Protein AF-A0AA95GHD8-F1 (afdb_monomer_lite)

pLDDT: mean 91.33, std 7.48, range [70.06, 97.81]

Sequence (72 aa):
MCQKPADDAHHIIGYGYGGIGVKAHDLFSILLCRGHHSELHHDPKAWELKHGSQLALLFSFLDESLGLGVLS

Radius of gyration: 12.38 Å; chains: 1; bounding box: 32×19×34 Å

Secondary structure (DSSP, 8-state):
--SS---EEEE--SSSS-BTTBPPPTTSEEEE-HHHHHHHHH-HHHHHHHH--HHHHHHHHHHHHHHTTTT-

Structure (mmCIF, N/CA/C/O backbone):
data_AF-A0AA95GHD8-F1
#
_entry.id   AF-A0AA95GHD8-F1
#
loop_
_atom_site.group_PDB
_atom_site.id
_atom_site.type_symbol
_atom_site.label_atom_id
_atom_site.label_alt_id
_atom_site.label_comp_id
_atom_site.label_asym_id
_atom_site.label_entity_id
_atom_site.label_se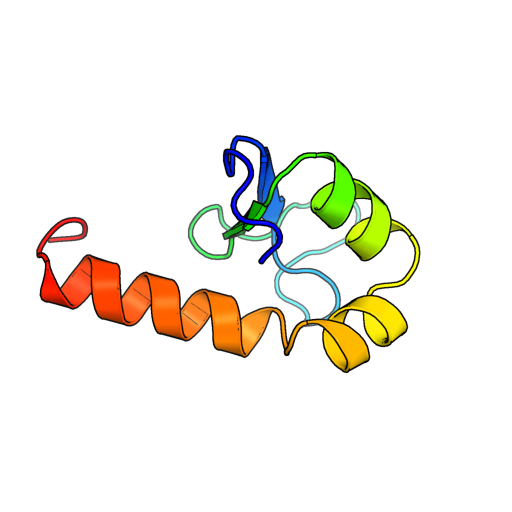q_id
_atom_site.pdbx_PDB_ins_code
_atom_site.Cartn_x
_atom_site.Cartn_y
_atom_site.Cartn_z
_atom_site.occupancy
_atom_site.B_iso_or_equiv
_atom_site.auth_seq_id
_atom_site.auth_comp_id
_atom_site.auth_asym_id
_atom_site.auth_atom_id
_atom_site.pdbx_PDB_model_num
ATOM 1 N N . MET A 1 1 ? -9.812 -3.504 -5.654 1.00 76.44 1 MET A N 1
ATOM 2 C CA . MET A 1 1 ? -9.187 -4.827 -5.405 1.00 76.44 1 MET A CA 1
ATOM 3 C C . MET A 1 1 ? -10.037 -5.965 -5.952 1.00 76.44 1 MET A C 1
ATOM 5 O O . MET A 1 1 ? -11.242 -5.805 -6.058 1.00 76.44 1 MET A O 1
ATOM 9 N N . CYS A 1 2 ? -9.434 -7.121 -6.256 1.00 86.56 2 CYS A N 1
ATOM 10 C CA . CYS A 1 2 ? -10.122 -8.297 -6.831 1.00 86.56 2 CYS A CA 1
ATOM 11 C C . CYS A 1 2 ? -11.033 -9.069 -5.859 1.00 86.56 2 CYS A C 1
ATOM 13 O O . CYS A 1 2 ? -11.437 -10.178 -6.189 1.00 86.56 2 CYS A O 1
ATOM 15 N N . GLN A 1 3 ? -11.311 -8.529 -4.666 1.00 84.38 3 GLN A N 1
ATOM 16 C CA . GLN A 1 3 ? -12.166 -9.139 -3.633 1.00 84.38 3 GLN A CA 1
ATOM 17 C C . GLN A 1 3 ? -11.718 -10.528 -3.131 1.00 84.38 3 GLN A C 1
ATOM 19 O O . GLN A 1 3 ? -12.439 -11.188 -2.392 1.00 84.38 3 GLN A O 1
ATOM 24 N N . LYS A 1 4 ? -10.518 -10.986 -3.506 1.00 88.12 4 LYS A N 1
ATOM 25 C CA . LYS A 1 4 ? -9.879 -12.156 -2.893 1.00 88.12 4 LYS A CA 1
ATOM 26 C C . LYS A 1 4 ? -9.346 -11.789 -1.504 1.00 88.12 4 LYS A C 1
ATOM 28 O O . LYS A 1 4 ? -9.015 -10.617 -1.306 1.00 88.12 4 LYS A O 1
ATOM 33 N N . PRO A 1 5 ? -9.206 -12.771 -0.592 1.00 86.25 5 PRO A N 1
ATOM 34 C CA . PRO A 1 5 ? -8.552 -12.557 0.692 1.00 86.25 5 PRO A CA 1
ATOM 35 C C . PRO A 1 5 ? -7.221 -11.825 0.517 1.00 86.25 5 PRO A C 1
ATOM 37 O O . PRO A 1 5 ? -6.444 -12.144 -0.387 1.00 86.25 5 PRO A O 1
ATOM 40 N N . ALA A 1 6 ? -7.012 -10.811 1.348 1.00 85.88 6 ALA A N 1
ATOM 41 C CA . ALA A 1 6 ? -5.800 -10.014 1.374 1.00 85.88 6 ALA A CA 1
ATOM 42 C C . ALA A 1 6 ? -4.873 -10.582 2.457 1.00 85.88 6 ALA A C 1
ATOM 44 O O . ALA A 1 6 ? -4.805 -10.074 3.572 1.00 85.88 6 ALA A O 1
ATOM 45 N N . ASP A 1 7 ? -4.270 -11.726 2.144 1.00 86.56 7 ASP A N 1
ATOM 46 C CA . ASP A 1 7 ? -3.489 -12.568 3.053 1.00 86.56 7 ASP A CA 1
ATOM 47 C C . ASP A 1 7 ? -1.978 -12.294 2.999 1.00 86.56 7 ASP A C 1
ATOM 49 O O . ASP A 1 7 ? -1.209 -12.948 3.705 1.00 86.56 7 ASP A O 1
ATOM 53 N N . ASP A 1 8 ? -1.551 -11.333 2.178 1.00 90.88 8 ASP A N 1
ATOM 54 C CA . ASP A 1 8 ? -0.147 -11.013 1.946 1.00 90.88 8 ASP A CA 1
ATOM 55 C C . ASP A 1 8 ? 0.120 -9.527 2.228 1.00 90.88 8 ASP A C 1
ATOM 57 O O . ASP A 1 8 ? -0.365 -8.637 1.519 1.00 90.88 8 ASP A O 1
ATOM 61 N N . ALA A 1 9 ? 0.860 -9.254 3.305 1.00 93.12 9 ALA A N 1
ATOM 62 C CA . ALA A 1 9 ? 1.245 -7.901 3.684 1.00 93.12 9 ALA A CA 1
ATOM 63 C C . ALA A 1 9 ? 2.339 -7.383 2.743 1.00 93.12 9 ALA A C 1
ATOM 65 O O . ALA A 1 9 ? 3.438 -7.936 2.673 1.00 93.12 9 ALA A O 1
ATOM 66 N N . HIS A 1 10 ? 2.048 -6.285 2.053 1.00 94.38 10 HIS A N 1
ATOM 67 C CA . HIS A 1 10 ? 2.971 -5.646 1.129 1.00 94.38 10 HIS A CA 1
ATOM 68 C C . HIS A 1 10 ? 3.502 -4.337 1.706 1.00 94.38 10 HIS A C 1
ATOM 70 O O . HIS A 1 10 ? 2.743 -3.388 1.886 1.00 94.38 10 HIS A O 1
ATOM 76 N N . HIS A 1 11 ? 4.807 -4.261 1.960 1.00 94.94 11 HIS A N 1
ATOM 77 C CA . HIS A 1 11 ? 5.453 -3.019 2.386 1.00 94.94 11 HIS A CA 1
ATOM 78 C C . HIS A 1 11 ? 5.543 -2.021 1.232 1.00 94.94 11 HIS A C 1
ATOM 80 O O . HIS A 1 11 ? 5.970 -2.395 0.144 1.00 94.94 11 HIS A O 1
ATOM 86 N N . ILE A 1 12 ? 5.236 -0.749 1.497 1.00 95.31 12 ILE A N 1
ATOM 87 C CA . ILE A 1 12 ? 5.325 0.325 0.500 1.00 95.31 12 ILE A CA 1
ATOM 88 C C . ILE A 1 12 ? 6.738 0.398 -0.097 1.00 95.31 12 ILE A C 1
ATOM 90 O O . ILE A 1 12 ? 7.728 0.551 0.628 1.00 95.31 12 ILE A O 1
ATOM 94 N N . ILE A 1 13 ? 6.828 0.366 -1.428 1.00 93.44 13 ILE A N 1
ATOM 95 C CA . ILE A 1 13 ? 8.087 0.485 -2.176 1.00 93.44 13 ILE A CA 1
ATOM 96 C C . ILE A 1 13 ? 8.109 1.730 -3.065 1.00 93.44 13 ILE A C 1
ATOM 98 O O . ILE A 1 13 ? 7.077 2.220 -3.511 1.00 93.44 13 ILE A O 1
ATOM 102 N N . GLY A 1 14 ? 9.310 2.246 -3.349 1.00 91.25 14 GLY A N 1
ATOM 103 C CA . GLY A 1 14 ? 9.502 3.361 -4.288 1.00 91.25 14 GLY A CA 1
ATOM 104 C C . GLY A 1 14 ? 9.302 4.769 -3.711 1.00 91.25 14 GLY A C 1
ATOM 105 O O . GLY A 1 14 ? 9.471 5.738 -4.442 1.00 91.25 14 GLY A O 1
ATOM 106 N N . TYR A 1 15 ? 9.021 4.896 -2.409 1.00 90.50 15 TYR A N 1
ATOM 107 C CA . TYR A 1 15 ? 8.755 6.180 -1.734 1.00 90.50 15 TYR A CA 1
ATOM 108 C C . TYR A 1 15 ? 9.781 6.556 -0.650 1.00 90.50 15 TYR A C 1
ATOM 110 O O . TYR A 1 15 ? 9.530 7.422 0.178 1.00 90.50 15 TYR A O 1
ATOM 118 N N . GLY A 1 16 ? 10.944 5.900 -0.625 1.00 87.44 16 GLY A N 1
ATOM 119 C CA . GLY A 1 16 ? 12.017 6.219 0.328 1.00 87.44 16 GLY A CA 1
ATOM 120 C C . GLY A 1 16 ? 11.800 5.714 1.761 1.00 87.44 16 GLY A C 1
ATOM 121 O O . GLY A 1 16 ? 12.633 5.978 2.619 1.00 87.44 16 GLY A O 1
ATOM 122 N N . TYR A 1 17 ? 10.731 4.953 2.022 1.00 83.44 17 TYR A N 1
ATOM 123 C CA . TYR A 1 17 ? 10.475 4.327 3.329 1.00 83.44 17 TYR A CA 1
ATOM 124 C C . TYR A 1 17 ? 11.266 3.032 3.572 1.00 83.44 17 TYR A C 1
ATOM 126 O O . TYR A 1 17 ? 11.218 2.490 4.671 1.00 83.44 17 TYR A O 1
ATOM 134 N N . GLY A 1 18 ? 11.987 2.533 2.565 1.00 74.88 18 GLY A N 1
ATOM 135 C CA . GLY A 1 18 ? 12.839 1.344 2.643 1.00 74.88 18 GLY A CA 1
ATOM 136 C C . GLY A 1 18 ? 14.231 1.592 2.054 1.00 74.88 18 GLY A C 1
ATOM 137 O O . GLY A 1 18 ? 14.489 2.646 1.469 1.00 74.88 18 GLY A O 1
ATOM 138 N N . GLY A 1 19 ? 15.129 0.614 2.191 1.00 71.62 19 GLY A N 1
ATOM 139 C CA . GLY A 1 19 ? 16.516 0.697 1.720 1.00 71.62 19 GLY A CA 1
ATOM 140 C C . GLY A 1 19 ? 17.083 -0.660 1.296 1.00 71.62 19 GLY A C 1
ATOM 141 O O . GLY A 1 19 ? 16.400 -1.681 1.357 1.00 71.62 19 GLY A O 1
ATOM 142 N N . ILE A 1 20 ? 18.349 -0.693 0.864 1.00 71.25 20 ILE A N 1
ATOM 143 C CA . ILE A 1 20 ? 19.021 -1.952 0.504 1.00 71.25 20 ILE A CA 1
ATOM 144 C C . ILE A 1 20 ? 19.077 -2.853 1.743 1.00 71.25 20 ILE A C 1
ATOM 146 O O . ILE A 1 20 ? 19.738 -2.526 2.724 1.00 71.25 20 ILE A O 1
ATOM 150 N N . GLY A 1 21 ? 18.373 -3.984 1.691 1.00 70.06 21 GLY A N 1
ATOM 151 C CA . GLY A 1 21 ? 18.311 -4.952 2.788 1.00 70.06 21 GLY A CA 1
ATOM 152 C C . GLY A 1 21 ? 17.411 -4.548 3.960 1.00 70.06 21 GLY A C 1
ATOM 153 O O . GLY A 1 21 ? 17.375 -5.275 4.950 1.00 70.06 21 GLY A O 1
ATOM 154 N N . VAL A 1 22 ? 16.670 -3.436 3.862 1.00 73.06 22 VAL A N 1
ATOM 155 C CA . VAL A 1 22 ? 15.806 -2.939 4.944 1.00 73.06 22 VAL A CA 1
ATOM 156 C C . VAL A 1 22 ? 14.379 -2.761 4.438 1.00 73.06 22 VAL A C 1
ATOM 158 O O . VAL A 1 22 ? 14.138 -2.041 3.466 1.00 73.06 22 VAL A O 1
ATOM 161 N N . LYS A 1 23 ? 13.431 -3.424 5.106 1.00 74.19 23 LYS A N 1
ATOM 162 C CA . LYS A 1 23 ? 11.998 -3.268 4.839 1.00 74.19 23 LYS A CA 1
ATOM 163 C C . LYS A 1 23 ? 11.500 -1.954 5.436 1.00 74.19 23 LYS A C 1
ATOM 165 O O . LYS A 1 23 ? 12.023 -1.506 6.456 1.00 74.19 23 LYS A O 1
ATOM 170 N N . ALA A 1 24 ? 10.491 -1.357 4.806 1.00 85.9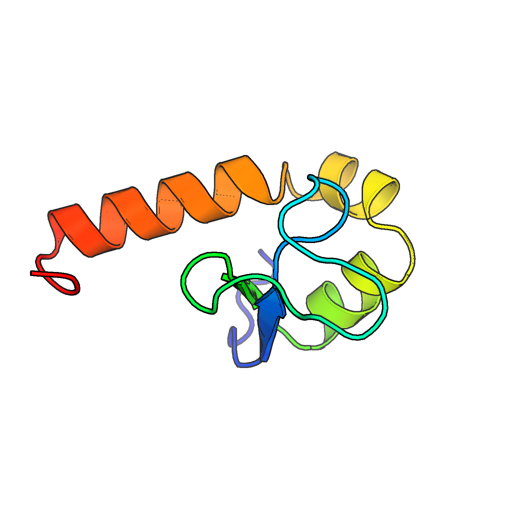4 24 ALA A N 1
ATOM 171 C CA . ALA A 1 24 ? 9.754 -0.268 5.432 1.00 85.94 24 ALA A CA 1
ATOM 172 C C . ALA A 1 24 ? 9.099 -0.748 6.732 1.00 85.94 24 ALA A C 1
ATOM 174 O O . ALA A 1 24 ? 8.848 -1.942 6.900 1.00 85.94 24 ALA A O 1
ATOM 175 N N . HIS A 1 25 ? 8.826 0.187 7.642 1.00 89.62 25 HIS A N 1
ATOM 176 C CA . HIS A 1 25 ? 8.120 -0.098 8.889 1.00 89.62 25 HIS A CA 1
ATOM 177 C C . HIS A 1 25 ? 6.812 -0.864 8.617 1.00 89.62 25 HIS A C 1
ATOM 179 O O . HIS A 1 25 ? 6.132 -0.567 7.636 1.00 89.62 25 HIS A O 1
ATOM 185 N N . ASP A 1 26 ? 6.432 -1.811 9.480 1.00 90.56 26 ASP A N 1
ATOM 186 C CA . ASP A 1 26 ? 5.261 -2.684 9.263 1.00 90.56 26 ASP A CA 1
ATOM 187 C C . ASP A 1 26 ? 3.949 -1.897 9.117 1.00 90.56 26 ASP A C 1
ATOM 189 O O . ASP A 1 26 ? 3.072 -2.278 8.346 1.00 90.56 26 ASP A O 1
ATOM 193 N N . LEU A 1 27 ? 3.848 -0.747 9.795 1.00 92.19 27 LEU A N 1
ATOM 194 C CA . LEU A 1 27 ? 2.736 0.203 9.635 1.00 92.19 27 LEU A CA 1
ATOM 195 C C . LEU A 1 27 ? 2.575 0.698 8.189 1.00 92.19 27 LEU A C 1
ATOM 197 O O . LEU A 1 27 ? 1.475 1.037 7.775 1.00 92.19 27 LEU A O 1
ATOM 201 N N . PHE A 1 28 ? 3.659 0.746 7.415 1.00 93.81 28 PHE A N 1
ATOM 202 C CA . PHE A 1 28 ? 3.653 1.115 6.002 1.00 93.81 28 PHE A CA 1
ATOM 203 C C . PHE A 1 28 ? 3.516 -0.137 5.144 1.00 93.81 28 PHE A C 1
ATOM 205 O O . PHE A 1 28 ? 4.355 -0.422 4.283 1.00 93.81 28 PHE A O 1
ATOM 212 N N . SER A 1 29 ? 2.451 -0.892 5.402 1.00 94.38 29 SER A N 1
ATOM 213 C CA . SER A 1 29 ? 2.055 -2.030 4.589 1.00 94.38 29 SER A CA 1
ATOM 214 C C . SER A 1 29 ? 0.585 -1.952 4.192 1.00 94.38 29 SER A C 1
ATOM 216 O O . SER A 1 29 ? -0.252 -1.421 4.918 1.00 94.38 29 SER A O 1
ATOM 218 N N . ILE A 1 30 ? 0.284 -2.466 3.002 1.00 94.75 30 ILE A N 1
ATOM 219 C CA . ILE A 1 30 ? -1.077 -2.664 2.505 1.00 94.75 30 ILE A CA 1
ATOM 220 C C . ILE A 1 30 ? -1.331 -4.159 2.351 1.00 94.75 30 ILE A C 1
ATOM 222 O O . ILE A 1 30 ? -0.446 -4.914 1.948 1.00 94.75 30 ILE A O 1
ATOM 226 N N . LEU A 1 31 ? -2.547 -4.598 2.665 1.00 92.56 31 LEU A N 1
ATOM 227 C CA . LEU A 1 31 ? -2.933 -5.994 2.494 1.00 92.56 31 LEU A CA 1
ATOM 228 C C . LEU A 1 31 ? -3.333 -6.239 1.039 1.00 92.56 31 LEU A C 1
ATOM 230 O O . LEU A 1 31 ? -4.254 -5.609 0.510 1.00 92.56 31 LEU A O 1
ATOM 234 N N . LEU A 1 32 ? -2.656 -7.184 0.393 1.00 95.00 32 LEU A N 1
ATOM 235 C CA . LEU A 1 32 ? -2.917 -7.598 -0.979 1.00 95.00 32 LEU A CA 1
ATOM 236 C C . LEU A 1 32 ? -3.226 -9.093 -1.012 1.00 95.00 32 LEU A C 1
ATOM 238 O O . LEU A 1 32 ? -2.805 -9.859 -0.152 1.00 95.00 32 LEU A O 1
ATOM 242 N N . CYS A 1 33 ? -3.940 -9.537 -2.044 1.00 95.31 33 CYS A N 1
ATOM 243 C CA . CYS A 1 33 ? -3.884 -10.953 -2.388 1.00 95.31 33 CYS A CA 1
ATOM 244 C C . CYS A 1 33 ? -2.540 -11.238 -3.071 1.00 95.31 33 CYS A C 1
ATOM 246 O O . CYS A 1 33 ? -1.996 -10.370 -3.765 1.00 95.31 33 CYS A O 1
ATOM 248 N N . ARG A 1 34 ? -2.053 -12.479 -2.977 1.00 94.75 34 ARG A N 1
ATOM 249 C CA . ARG A 1 34 ? -0.778 -12.899 -3.590 1.00 94.75 34 ARG A CA 1
ATOM 250 C C . ARG A 1 34 ? -0.605 -12.501 -5.064 1.00 94.75 34 ARG A C 1
ATOM 252 O O . ARG A 1 34 ? 0.499 -12.174 -5.491 1.00 94.75 34 ARG A O 1
ATOM 259 N N . GLY A 1 35 ? -1.688 -12.524 -5.847 1.00 95.44 35 GLY A N 1
ATOM 260 C CA . GLY A 1 35 ? -1.663 -12.139 -7.263 1.00 95.44 35 GLY A CA 1
ATOM 261 C C . GLY A 1 35 ? -1.288 -10.670 -7.454 1.00 95.44 35 GLY A C 1
ATOM 262 O O . GLY A 1 35 ? -0.290 -10.374 -8.101 1.00 95.44 35 GLY A O 1
ATOM 263 N N . HIS A 1 36 ? -2.020 -9.756 -6.810 1.00 96.06 36 HIS A N 1
ATOM 264 C CA . HIS A 1 36 ? -1.689 -8.331 -6.873 1.00 96.06 36 HIS A CA 1
ATOM 265 C C . H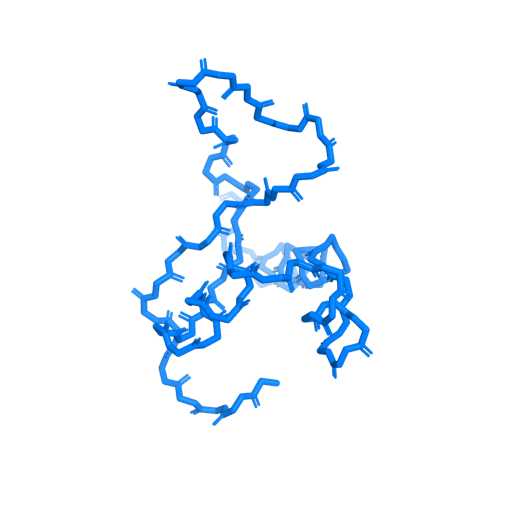IS A 1 36 ? -0.363 -8.007 -6.197 1.00 96.06 36 HIS A C 1
ATOM 267 O O . HIS A 1 36 ? 0.330 -7.113 -6.666 1.00 96.06 36 HIS A O 1
ATOM 273 N N . HIS A 1 37 ? 0.002 -8.729 -5.136 1.00 96.75 37 HIS A N 1
ATOM 274 C CA . HIS A 1 37 ? 1.306 -8.566 -4.505 1.00 96.75 37 HIS A CA 1
ATOM 275 C C . HIS A 1 37 ? 2.447 -8.836 -5.495 1.00 96.75 37 HIS A C 1
ATOM 277 O O . HIS A 1 37 ? 3.369 -8.033 -5.634 1.00 96.75 37 HIS A O 1
ATOM 283 N N . SER A 1 38 ? 2.331 -9.933 -6.245 1.00 96.38 38 SER A N 1
ATOM 284 C CA . SER A 1 38 ? 3.300 -10.305 -7.277 1.00 96.38 38 SER A CA 1
ATOM 285 C C . SER A 1 38 ? 3.303 -9.312 -8.444 1.00 96.38 38 SER A C 1
ATOM 287 O O . SER A 1 38 ? 4.371 -8.926 -8.911 1.00 96.38 38 SER A O 1
ATOM 289 N N . GLU A 1 39 ? 2.124 -8.870 -8.899 1.00 97.12 39 GLU A N 1
ATOM 290 C CA . GLU A 1 39 ? 1.994 -7.866 -9.967 1.00 97.12 39 GLU A CA 1
ATOM 291 C C . GLU A 1 39 ? 2.641 -6.529 -9.577 1.00 97.12 39 GLU A C 1
ATOM 293 O O . GLU A 1 39 ? 3.351 -5.933 -10.386 1.00 97.12 39 GLU A O 1
ATOM 298 N N . LEU A 1 40 ? 2.442 -6.081 -8.335 1.00 96.75 40 LEU A N 1
ATOM 299 C CA . LEU A 1 40 ? 3.007 -4.830 -7.836 1.00 96.75 40 LEU A CA 1
ATOM 300 C C . LEU A 1 40 ? 4.535 -4.914 -7.753 1.00 96.75 40 LEU A C 1
ATOM 302 O O . LEU A 1 40 ? 5.223 -4.014 -8.224 1.00 96.75 40 LEU A O 1
ATOM 306 N N . HIS A 1 41 ? 5.085 -6.021 -7.244 1.00 95.88 41 HIS A N 1
ATOM 307 C CA . HIS A 1 41 ? 6.536 -6.233 -7.245 1.00 95.88 41 HIS A CA 1
ATOM 308 C C . HIS A 1 41 ? 7.144 -6.335 -8.650 1.00 95.88 41 HIS A C 1
ATOM 310 O O . HIS A 1 41 ? 8.331 -6.048 -8.810 1.00 95.88 41 HIS A O 1
ATOM 316 N N . HIS A 1 42 ? 6.362 -6.743 -9.651 1.00 97.50 42 HIS A N 1
ATOM 317 C CA . HIS A 1 42 ? 6.817 -6.829 -11.035 1.00 97.50 42 HIS A CA 1
ATOM 318 C C . HIS A 1 42 ? 6.927 -5.450 -11.699 1.00 97.50 42 HIS A C 1
ATOM 320 O O . HIS A 1 42 ? 7.975 -5.130 -12.259 1.00 97.50 42 HIS A O 1
ATOM 326 N N . ASP A 1 43 ? 5.871 -4.636 -11.625 1.00 97.56 43 ASP A N 1
ATOM 327 C CA . ASP A 1 43 ? 5.868 -3.268 -12.152 1.00 97.56 43 ASP A CA 1
ATOM 328 C C . ASP A 1 43 ? 5.005 -2.349 -11.269 1.00 97.56 43 ASP A C 1
ATOM 330 O O . ASP A 1 43 ? 3.792 -2.226 -11.486 1.00 97.56 43 ASP A O 1
ATOM 334 N N . PRO A 1 44 ? 5.620 -1.656 -10.291 1.00 96.38 44 PRO A N 1
ATOM 335 C CA . PRO A 1 44 ? 4.888 -0.795 -9.369 1.00 96.38 44 PRO A CA 1
ATOM 336 C C . PRO A 1 44 ? 4.150 0.339 -10.084 1.00 96.38 44 PRO A C 1
ATOM 338 O O . PRO A 1 44 ? 3.035 0.687 -9.707 1.00 96.38 44 PRO A O 1
ATOM 341 N N . LYS A 1 45 ? 4.738 0.905 -11.149 1.00 96.62 45 LYS A N 1
ATOM 342 C CA . LYS A 1 45 ? 4.154 2.056 -11.853 1.00 96.62 45 LYS A CA 1
ATOM 343 C C . LYS A 1 45 ? 2.914 1.649 -12.638 1.00 96.62 45 LYS A C 1
ATOM 345 O O . LYS A 1 45 ? 1.891 2.329 -12.561 1.00 96.62 45 LYS A O 1
ATOM 350 N N . ALA A 1 46 ? 2.996 0.551 -13.390 1.00 97.81 46 ALA A N 1
ATOM 351 C CA . ALA A 1 46 ? 1.845 0.040 -14.129 1.00 97.81 46 ALA A CA 1
ATOM 352 C C . ALA A 1 46 ? 0.733 -0.423 -13.178 1.00 97.81 46 ALA A C 1
ATOM 354 O O . ALA A 1 46 ? -0.450 -0.189 -13.443 1.00 97.81 46 ALA A O 1
ATOM 355 N N . TRP A 1 47 ? 1.110 -1.034 -12.052 1.00 97.62 47 TRP A N 1
ATOM 356 C CA . TRP A 1 47 ? 0.161 -1.448 -11.029 1.00 97.62 47 TRP A CA 1
ATOM 357 C C . TRP A 1 47 ? -0.584 -0.250 -10.431 1.00 97.62 47 TRP A C 1
ATOM 359 O O . TRP A 1 47 ? -1.816 -0.245 -10.425 1.00 97.62 47 TRP A O 1
ATOM 369 N N . GLU A 1 48 ? 0.133 0.794 -10.006 1.00 97.38 48 GLU A N 1
ATOM 370 C CA . GLU A 1 48 ? -0.479 1.994 -9.421 1.00 97.38 48 GLU A CA 1
ATOM 371 C C . GLU A 1 48 ? -1.377 2.742 -10.410 1.00 97.38 48 GLU A C 1
ATOM 373 O O . GLU A 1 48 ? -2.440 3.230 -10.026 1.00 97.38 48 GLU A O 1
ATOM 378 N N . LEU A 1 49 ? -1.013 2.779 -11.697 1.00 97.38 49 LEU A N 1
ATOM 379 C CA . LEU A 1 49 ? -1.861 3.361 -12.742 1.00 97.38 49 LEU A CA 1
ATOM 380 C C . LEU A 1 49 ? -3.208 2.629 -12.870 1.00 97.38 49 LEU A C 1
ATOM 382 O O . LEU A 1 49 ? -4.233 3.253 -13.144 1.00 97.38 49 LEU A O 1
ATOM 386 N N . LYS 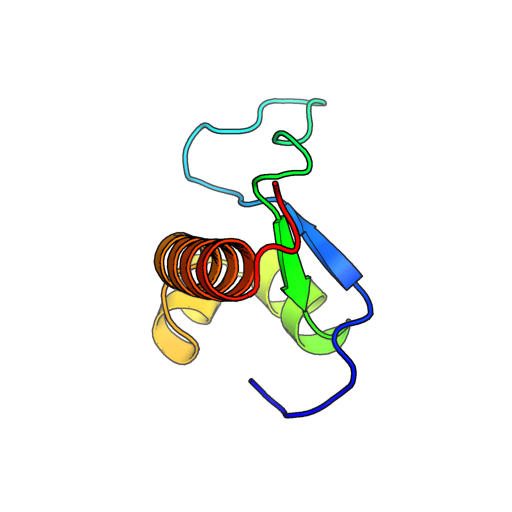A 1 50 ? -3.213 1.306 -12.681 1.00 96.62 50 LYS A N 1
ATOM 387 C CA . LYS A 1 50 ? -4.402 0.454 -12.820 1.00 96.62 50 LYS A CA 1
ATOM 388 C C . LYS A 1 50 ? -5.240 0.380 -11.542 1.00 96.62 50 LYS A C 1
ATOM 390 O O . LYS A 1 50 ? -6.461 0.243 -11.624 1.00 96.62 50 LYS A O 1
ATOM 395 N N . HIS A 1 51 ? -4.601 0.413 -10.375 1.00 94.88 51 HIS A N 1
ATOM 396 C CA . HIS A 1 51 ? -5.231 0.083 -9.092 1.00 94.88 51 HIS A CA 1
ATOM 397 C C . HIS A 1 51 ? -5.300 1.250 -8.099 1.00 94.88 51 HIS A C 1
ATOM 399 O O . HIS A 1 51 ? -6.008 1.137 -7.098 1.00 94.88 51 HIS A O 1
ATOM 405 N N . GLY A 1 52 ? -4.634 2.367 -8.394 1.00 95.38 52 GLY A N 1
ATOM 406 C CA . GLY A 1 52 ? -4.447 3.488 -7.478 1.00 95.38 52 GLY A CA 1
ATOM 407 C C . GLY A 1 52 ? -3.092 3.432 -6.768 1.00 95.38 52 GLY A C 1
ATOM 408 O O . GLY A 1 52 ? -2.434 2.396 -6.719 1.00 95.38 52 GLY A O 1
ATOM 409 N N . SER A 1 53 ? -2.666 4.572 -6.219 1.00 95.94 53 SER A N 1
ATOM 410 C CA . SER A 1 53 ? -1.374 4.698 -5.531 1.00 95.94 53 SER A CA 1
ATOM 411 C C . SER A 1 53 ? -1.305 3.827 -4.276 1.00 95.94 53 SER A C 1
ATOM 413 O O . SER A 1 53 ? -2.255 3.794 -3.489 1.00 95.94 53 SER A O 1
ATOM 415 N N . GLN A 1 54 ? -0.138 3.221 -4.034 1.00 96.56 54 GLN A N 1
ATOM 416 C CA . GLN A 1 54 ? 0.164 2.530 -2.781 1.00 96.56 54 GLN A CA 1
ATOM 417 C C . GLN A 1 54 ? -0.090 3.423 -1.553 1.00 96.56 54 GLN A C 1
ATOM 419 O O . GLN A 1 54 ? -0.692 2.978 -0.579 1.00 96.56 54 GLN A O 1
ATOM 424 N N . LEU A 1 55 ? 0.323 4.697 -1.611 1.00 96.38 55 LEU A N 1
ATOM 425 C CA . LEU A 1 55 ? 0.158 5.644 -0.503 1.00 96.38 55 LEU A CA 1
ATOM 426 C C . LEU A 1 55 ? -1.306 5.988 -0.246 1.00 96.38 55 LEU A C 1
ATOM 428 O O . LEU A 1 55 ? -1.723 6.064 0.904 1.00 96.38 55 LEU A O 1
ATOM 432 N N . ALA A 1 56 ? -2.094 6.176 -1.306 1.00 96.62 56 ALA A N 1
ATOM 433 C CA . ALA A 1 56 ? -3.519 6.449 -1.159 1.00 96.62 56 ALA A CA 1
ATOM 434 C C . ALA A 1 56 ? -4.236 5.270 -0.484 1.00 96.62 56 ALA A C 1
ATOM 436 O O . ALA A 1 56 ? -4.999 5.475 0.456 1.00 96.62 56 ALA A O 1
ATOM 437 N N . LEU A 1 57 ? -3.929 4.041 -0.912 1.00 95.31 57 LEU A N 1
ATOM 438 C CA . LEU A 1 57 ? -4.470 2.823 -0.305 1.00 95.31 57 LEU A CA 1
ATOM 439 C C . LEU A 1 57 ? -4.064 2.686 1.168 1.00 95.31 57 LEU A C 1
ATOM 441 O O . LEU A 1 57 ? -4.906 2.356 2.001 1.00 95.31 57 LEU A O 1
ATOM 445 N N . LEU A 1 58 ? -2.803 2.984 1.496 1.00 96.00 58 LEU A N 1
ATOM 446 C CA . LEU A 1 58 ? -2.317 2.990 2.873 1.00 96.00 58 LEU A CA 1
ATOM 447 C C . LEU A 1 58 ? -3.075 4.006 3.735 1.00 96.00 58 LEU A C 1
ATOM 449 O O . LEU A 1 58 ? -3.560 3.650 4.805 1.00 96.00 58 LEU A O 1
ATOM 453 N N . PHE A 1 59 ? -3.200 5.256 3.283 1.00 96.19 59 PHE A N 1
ATOM 454 C CA . PHE A 1 59 ? -3.872 6.293 4.068 1.00 96.19 59 PHE A CA 1
ATOM 455 C C . PHE A 1 59 ? -5.351 5.991 4.285 1.00 96.19 59 PHE A C 1
ATOM 457 O O . PHE A 1 59 ? -5.829 6.170 5.400 1.00 96.19 59 PHE A O 1
ATOM 464 N N . SER A 1 60 ? -6.059 5.483 3.273 1.00 94.88 60 SER A N 1
ATOM 465 C CA . SER A 1 60 ? -7.451 5.058 3.446 1.00 94.88 60 SER A CA 1
ATOM 466 C C . SER A 1 60 ? -7.586 3.933 4.475 1.00 94.88 60 SER A C 1
ATOM 468 O O . SER A 1 60 ? -8.481 3.986 5.312 1.00 94.88 60 SER A O 1
ATOM 470 N N . PHE A 1 61 ? -6.679 2.951 4.461 1.00 93.44 61 PHE A N 1
ATOM 471 C CA . PHE A 1 61 ? -6.689 1.863 5.441 1.00 93.44 61 PHE A CA 1
ATOM 472 C C . PHE A 1 61 ? -6.391 2.349 6.868 1.00 93.44 61 PHE A C 1
ATOM 474 O O . PHE A 1 61 ? -7.044 1.917 7.820 1.00 93.44 61 PHE A O 1
ATOM 481 N N . LEU A 1 62 ? -5.417 3.249 7.028 1.00 95.38 62 LEU A N 1
ATOM 482 C CA . LEU A 1 62 ? -5.077 3.819 8.332 1.00 95.38 62 LEU A CA 1
ATOM 483 C C . LEU A 1 62 ? -6.213 4.685 8.885 1.00 95.38 62 LEU A C 1
ATOM 485 O O . LEU A 1 62 ? -6.527 4.568 10.066 1.00 95.38 62 LEU A O 1
ATOM 489 N N . ASP A 1 63 ? -6.840 5.510 8.044 1.00 96.19 63 ASP A N 1
ATOM 490 C CA . ASP A 1 63 ? -7.985 6.347 8.420 1.00 96.19 63 ASP A CA 1
ATOM 491 C C . ASP A 1 63 ? -9.163 5.494 8.909 1.00 96.19 63 ASP A C 1
ATOM 493 O O . ASP A 1 63 ? -9.678 5.712 10.006 1.00 96.19 63 ASP A O 1
ATOM 497 N N . GLU A 1 64 ? -9.515 4.440 8.165 1.00 95.19 64 GLU A N 1
ATOM 498 C CA . GLU A 1 64 ? -10.553 3.489 8.572 1.00 95.19 64 GLU A CA 1
ATOM 499 C C . GLU A 1 64 ? -10.193 2.783 9.889 1.00 95.19 64 GLU A C 1
ATOM 501 O O . GLU A 1 64 ? -11.005 2.726 10.814 1.00 95.19 64 GLU A O 1
ATOM 506 N N . SER A 1 65 ? -8.957 2.292 10.015 1.00 94.75 65 SER A N 1
ATOM 507 C CA . SER A 1 65 ? -8.501 1.572 11.212 1.00 94.75 65 SER A CA 1
ATOM 508 C C . SER A 1 65 ? -8.506 2.451 12.465 1.00 94.75 65 SER A C 1
ATOM 510 O O . SER A 1 65 ? -8.858 1.982 13.552 1.00 94.75 65 SER A O 1
ATOM 512 N N . LEU A 1 66 ? -8.134 3.726 12.325 1.00 95.19 66 LEU A N 1
ATOM 513 C CA . LEU A 1 66 ? -8.196 4.716 13.401 1.00 95.19 66 LEU A CA 1
ATOM 514 C C . LEU A 1 66 ? -9.642 5.081 13.739 1.00 95.19 66 LEU A C 1
ATOM 516 O O . LEU A 1 66 ? -9.992 5.119 14.917 1.00 95.19 66 LEU A O 1
ATOM 520 N N . GLY A 1 67 ? -10.491 5.287 12.729 1.00 96.25 67 GLY A N 1
ATOM 521 C CA . GLY A 1 67 ? -11.918 5.562 12.916 1.00 96.25 67 GLY A CA 1
ATOM 522 C C . GLY A 1 67 ? -12.661 4.431 13.634 1.00 96.25 67 GLY A C 1
ATOM 523 O O . GLY A 1 67 ? -13.587 4.689 14.402 1.00 96.25 67 GLY A O 1
ATOM 524 N N . LEU A 1 68 ? -12.219 3.186 13.440 1.00 96.25 68 LEU A N 1
ATOM 525 C CA . LEU A 1 68 ? -12.723 2.005 14.145 1.00 96.25 68 LEU A CA 1
ATOM 526 C C . LEU A 1 68 ? -12.090 1.787 15.533 1.00 96.25 68 LEU A C 1
ATOM 528 O O . LEU A 1 68 ? -12.539 0.906 16.264 1.00 96.25 68 LEU A O 1
ATOM 532 N N . GLY A 1 69 ? -11.061 2.554 15.907 1.00 94.31 69 GLY A N 1
ATOM 533 C CA . GLY A 1 69 ? -10.355 2.401 17.185 1.00 94.31 69 GLY A CA 1
ATOM 534 C C . GLY A 1 69 ? -9.492 1.137 17.279 1.00 94.31 69 GLY A C 1
ATOM 535 O O . GLY A 1 69 ? -9.196 0.673 18.373 1.00 94.31 69 GLY A O 1
ATOM 536 N N . VAL A 1 70 ? -9.088 0.550 16.149 1.00 92.88 70 VAL A N 1
ATOM 537 C CA . VAL A 1 70 ? -8.259 -0.675 16.130 1.00 92.88 70 VAL A CA 1
ATOM 538 C C . VAL A 1 70 ? -6.794 -0.370 16.472 1.00 92.88 70 VAL A C 1
ATOM 540 O O . VAL A 1 70 ? -6.061 -1.250 16.916 1.00 92.88 70 VAL A O 1
ATOM 543 N N . LEU A 1 71 ? -6.367 0.880 16.273 1.00 83.88 71 LEU A N 1
ATOM 544 C CA . LEU A 1 71 ? -4.992 1.349 16.478 1.00 83.88 71 LEU A CA 1
ATOM 545 C C . LEU A 1 71 ? -4.840 2.294 17.692 1.00 83.88 71 LEU A C 1
ATOM 547 O O . LEU A 1 71 ? -3.907 3.097 17.713 1.00 83.88 71 LEU A O 1
ATOM 551 N N . SER A 1 72 ? -5.757 2.235 18.668 1.00 71.88 72 SER A N 1
ATOM 552 C CA . SER A 1 72 ? -5.764 3.083 19.880 1.00 71.88 72 SER A CA 1
ATOM 553 C C . SER A 1 72 ? -5.114 2.443 21.100 1.00 71.88 72 SER A C 1
ATOM 555 O O . SER A 1 72 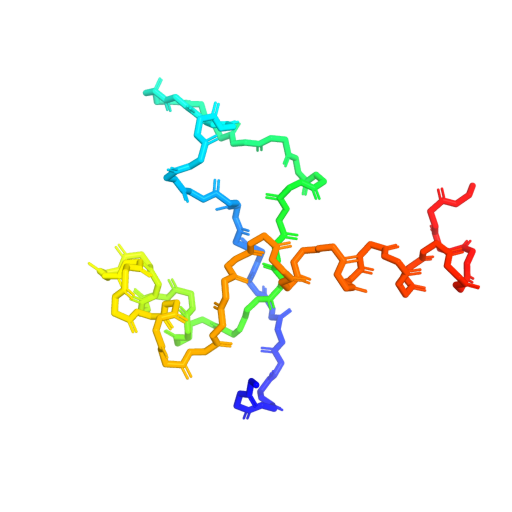? -5.350 1.229 21.294 1.00 71.88 72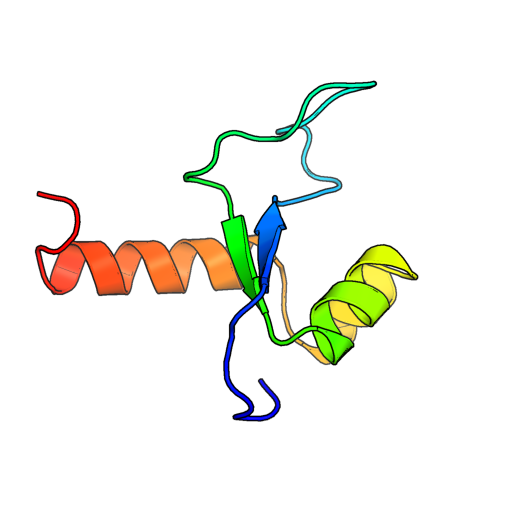 SER A O 1
#

Foldseek 3Di:
DPPPFLPDWAADPDPPQADDVGTHDSLRTDRHDPVLSVVCVVPVVVSCVVPNHSVVRSVVVVVVCVVVVVPD

Organism: NCBI:txid638

InterPro domains:
  IPR010373 Protein of unknown function DUF968 [PF06147] (1-69)